Protein AF-A0A0T0MHV4-F1 (afdb_monomer_lite)

Foldseek 3Di:
DDDDDDDDDPPPPPPDPPPPPPVPPPLDQDVVLLVVLCVVCPVPALVRLVVQLVVLVVQLVVCVVVVPVVSNSSSSSSNVSSVVVSVVNVCVVPPDDD

Radius of gyration: 22.2 Å; chains: 1; bounding box: 45×22×75 Å

Structure (mmCIF, N/CA/C/O backbone):
data_AF-A0A0T0MHV4-F1
#
_entry.id   AF-A0A0T0MHV4-F1
#
loop_
_atom_site.group_PDB
_atom_site.id
_atom_site.type_symbol
_atom_site.label_atom_id
_atom_site.label_alt_id
_atom_site.label_comp_id
_atom_site.label_asym_id
_atom_site.label_entity_id
_atom_site.label_seq_id
_atom_site.pdbx_PDB_ins_code
_atom_site.Cartn_x
_atom_site.Cartn_y
_atom_site.Cartn_z
_atom_site.occupancy
_atom_site.B_iso_or_equiv
_atom_site.auth_seq_id
_atom_site.auth_comp_id
_atom_site.auth_asym_id
_atom_site.auth_atom_id
_atom_site.pdbx_PDB_model_num
ATOM 1 N N . MET A 1 1 ? -37.075 -7.718 -62.338 1.00 32.09 1 MET A N 1
ATOM 2 C CA . MET A 1 1 ? -37.430 -8.863 -61.470 1.00 32.09 1 MET A CA 1
ATOM 3 C C . MET A 1 1 ? -36.102 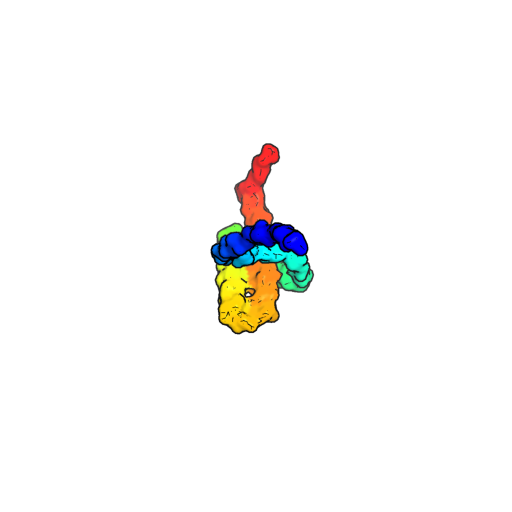-9.392 -60.934 1.00 32.09 1 MET A C 1
ATOM 5 O O . MET A 1 1 ? -35.370 -9.948 -61.729 1.00 32.09 1 MET A O 1
ATOM 9 N N . TRP A 1 2 ? -35.612 -9.106 -59.726 1.00 31.92 2 TRP A N 1
ATOM 10 C CA . TRP A 1 2 ? -36.201 -8.718 -58.436 1.00 31.92 2 TRP A CA 1
ATOM 11 C C . TRP A 1 2 ? -35.464 -7.529 -57.781 1.00 31.92 2 TRP A C 1
ATOM 13 O O . TRP A 1 2 ? -34.386 -7.140 -58.213 1.00 31.92 2 TRP A O 1
ATOM 23 N N . VAL A 1 3 ? -36.122 -6.955 -56.774 1.00 33.97 3 VAL A N 1
ATOM 24 C CA . VAL A 1 3 ? -35.809 -5.762 -55.964 1.00 33.97 3 VAL A CA 1
ATOM 25 C C . VAL A 1 3 ? -35.335 -6.212 -54.559 1.00 33.97 3 VAL A C 1
ATOM 27 O O . VAL A 1 3 ? -35.566 -7.370 -54.214 1.00 33.97 3 VAL A O 1
ATOM 30 N N . VAL A 1 4 ? -34.851 -5.256 -53.737 1.00 39.56 4 VAL A N 1
ATOM 31 C CA . VAL A 1 4 ? -34.788 -5.228 -52.240 1.00 39.56 4 VAL A CA 1
ATOM 32 C C . VAL A 1 4 ? -33.414 -5.655 -51.658 1.00 39.56 4 VAL A C 1
ATOM 34 O O . VAL A 1 4 ? -32.849 -6.628 -52.129 1.00 39.56 4 VAL A O 1
ATOM 37 N N . ALA A 1 5 ? -32.769 -5.006 -50.670 1.00 37.47 5 ALA A N 1
ATOM 38 C CA . ALA A 1 5 ? -33.144 -3.969 -49.693 1.00 37.47 5 ALA A CA 1
ATOM 39 C C . ALA A 1 5 ? -31.924 -3.136 -49.241 1.00 37.47 5 ALA A C 1
ATOM 41 O O . ALA A 1 5 ? -30.819 -3.656 -49.107 1.00 37.47 5 ALA A O 1
ATOM 42 N N . SER A 1 6 ? -32.185 -1.881 -48.875 1.00 39.81 6 SER A N 1
ATOM 43 C CA . SER A 1 6 ? -31.395 -1.104 -47.914 1.00 39.81 6 SER A CA 1
ATOM 44 C C . SER A 1 6 ? -31.568 -1.655 -46.492 1.00 39.81 6 SER A C 1
ATOM 46 O O . SER A 1 6 ? -32.696 -1.967 -46.119 1.00 39.81 6 SER A O 1
ATOM 48 N N . SER A 1 7 ? -30.518 -1.652 -45.662 1.00 38.81 7 SER A N 1
ATOM 49 C CA . SER A 1 7 ? -30.673 -1.370 -44.225 1.00 38.81 7 SER A CA 1
ATOM 50 C C . SER A 1 7 ? -29.349 -0.984 -43.549 1.00 38.81 7 SER A C 1
ATOM 52 O O . SER A 1 7 ? -28.408 -1.764 -43.505 1.00 38.81 7 SER A O 1
ATOM 54 N N . MET A 1 8 ? -29.327 0.266 -43.081 1.00 41.16 8 MET A N 1
ATOM 55 C CA . MET A 1 8 ? -28.845 0.770 -41.788 1.00 41.16 8 MET A CA 1
ATOM 56 C C . MET A 1 8 ? -27.591 0.163 -41.136 1.00 41.16 8 MET A C 1
ATOM 58 O O . MET A 1 8 ? -27.581 -0.970 -40.673 1.00 41.16 8 MET A O 1
ATOM 62 N N . GLY A 1 9 ? -26.615 1.043 -40.915 1.00 35.50 9 GLY A N 1
ATOM 63 C CA . GLY A 1 9 ? -25.568 0.900 -39.911 1.00 35.50 9 GLY A CA 1
ATOM 64 C C . GLY A 1 9 ? -24.997 2.273 -39.581 1.00 35.50 9 GLY A C 1
ATOM 65 O O . GLY A 1 9 ? -23.943 2.649 -40.075 1.00 35.50 9 GLY A O 1
ATOM 66 N N . THR A 1 10 ? -25.740 3.073 -38.817 1.00 41.97 10 THR A N 1
ATOM 67 C CA . THR A 1 10 ? -25.210 4.274 -38.163 1.00 41.97 10 THR A CA 1
ATOM 68 C C . THR A 1 10 ? -24.177 3.834 -37.131 1.00 41.97 10 THR A C 1
ATOM 70 O O . THR A 1 10 ? -24.535 3.416 -36.030 1.00 41.97 10 THR A O 1
ATOM 73 N N . GLU A 1 11 ? -22.902 3.898 -37.498 1.00 42.94 11 GLU A N 1
ATOM 74 C CA . GLU A 1 11 ? -21.781 3.685 -36.587 1.00 42.94 11 GLU A CA 1
ATOM 75 C C . GLU A 1 11 ? -21.677 4.884 -35.636 1.00 42.94 11 GLU A C 1
ATOM 77 O O . GLU A 1 11 ? -20.975 5.865 -35.879 1.00 42.94 11 GLU A O 1
ATOM 82 N N . ASN A 1 12 ? -22.427 4.809 -34.537 1.00 39.16 12 ASN A N 1
ATOM 83 C CA . ASN A 1 12 ? -22.191 5.634 -33.363 1.00 39.16 12 ASN A CA 1
ATOM 84 C C . ASN A 1 12 ? -20.810 5.272 -32.804 1.00 39.16 12 ASN A C 1
ATOM 86 O O . ASN A 1 12 ? -20.649 4.277 -32.101 1.00 39.16 12 ASN A O 1
ATOM 90 N N . TRP A 1 13 ? -19.814 6.102 -33.103 1.00 38.91 13 TRP A N 1
ATOM 91 C CA . TRP A 1 13 ? -18.544 6.136 -32.386 1.00 38.91 13 TRP A CA 1
ATOM 92 C C . TRP A 1 13 ? -18.790 6.598 -30.942 1.00 38.91 13 TRP A C 1
ATOM 94 O O . TRP A 1 13 ? -18.625 7.770 -30.604 1.00 38.91 13 TRP A O 1
ATOM 104 N N . THR A 1 14 ? -19.177 5.675 -30.062 1.00 44.94 14 THR A N 1
ATOM 105 C CA . THR A 1 14 ? -19.030 5.843 -28.612 1.00 44.94 14 THR A CA 1
ATOM 106 C C . THR A 1 14 ? -17.557 5.675 -28.268 1.00 44.94 14 THR A C 1
ATOM 108 O O . THR A 1 14 ? -17.071 4.603 -27.922 1.00 44.94 14 THR A O 1
ATOM 111 N N . LYS A 1 15 ? -16.829 6.771 -28.455 1.00 43.78 15 LYS A N 1
ATOM 112 C CA . LYS A 1 15 ? -15.416 6.927 -28.144 1.00 43.78 15 LYS A CA 1
ATOM 113 C C . LYS A 1 15 ? -15.210 6.859 -26.623 1.00 43.78 15 LYS A C 1
ATOM 115 O O . LYS A 1 15 ? -15.563 7.797 -25.920 1.00 43.78 15 LYS A O 1
ATOM 120 N N . GLY A 1 16 ? -14.606 5.763 -26.161 1.00 43.53 16 GLY A N 1
ATOM 121 C CA . GLY A 1 16 ? -13.666 5.736 -25.034 1.00 43.53 16 GLY A CA 1
ATOM 122 C C . GLY A 1 16 ? -14.224 5.984 -23.632 1.00 43.53 16 GLY A C 1
ATOM 123 O O . GLY A 1 16 ? -13.882 6.988 -23.017 1.00 43.53 16 GLY A O 1
ATOM 124 N N . VAL A 1 17 ? -14.996 5.035 -23.094 1.00 44.03 17 VAL A N 1
ATOM 125 C CA . VAL A 1 17 ? -15.225 4.911 -21.633 1.00 44.03 17 VAL A CA 1
ATOM 126 C C . VAL A 1 17 ? -14.649 3.589 -21.087 1.00 44.03 17 VAL A C 1
ATOM 128 O O . VAL A 1 17 ? -14.839 3.243 -19.930 1.00 44.03 17 VAL A O 1
ATOM 131 N N . GLU A 1 18 ? -13.892 2.847 -21.898 1.00 44.00 18 GLU A N 1
ATOM 132 C CA . GLU A 1 18 ? -13.357 1.528 -21.522 1.00 44.00 18 GLU A CA 1
ATOM 133 C C . GLU A 1 18 ? -11.990 1.575 -20.824 1.00 44.00 18 GLU A C 1
ATOM 135 O O . GLU A 1 18 ? -11.414 0.529 -20.561 1.00 44.00 18 GLU A O 1
ATOM 140 N N . ASP A 1 19 ? -11.496 2.756 -20.443 1.00 45.69 19 ASP A N 1
ATOM 141 C CA . ASP A 1 19 ? -10.305 2.871 -19.584 1.00 45.69 19 ASP A CA 1
ATOM 142 C C . ASP A 1 19 ? -10.690 2.993 -18.100 1.00 45.69 19 ASP A C 1
ATOM 144 O O . ASP A 1 19 ? -10.086 3.709 -17.303 1.00 45.69 19 ASP A O 1
ATOM 148 N N . MET A 1 20 ? -11.761 2.295 -17.714 1.00 37.62 20 MET A N 1
ATOM 149 C CA . MET A 1 20 ? -12.000 1.957 -16.321 1.00 37.62 20 MET A CA 1
ATOM 150 C C . MET A 1 20 ? -11.123 0.740 -16.045 1.00 37.62 20 MET A C 1
ATOM 152 O O . MET A 1 20 ? -11.578 -0.395 -16.170 1.00 37.62 20 MET A O 1
ATOM 156 N N . THR A 1 21 ? -9.842 0.967 -15.732 1.00 45.66 21 THR A N 1
ATOM 157 C CA . THR A 1 21 ? -8.956 -0.101 -15.262 1.00 45.66 21 THR A CA 1
ATOM 158 C C . THR A 1 21 ? -9.467 -0.561 -13.900 1.00 45.66 21 THR A C 1
ATOM 160 O O . THR A 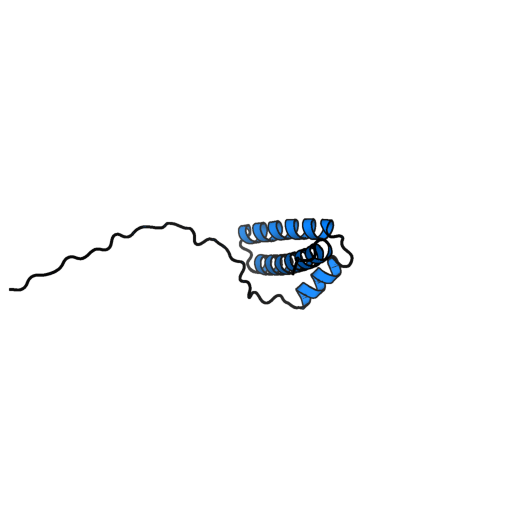1 21 ? -8.985 -0.133 -12.852 1.00 45.66 21 THR A O 1
ATOM 163 N N . VAL A 1 22 ? -10.499 -1.404 -13.914 1.00 51.38 22 VAL A N 1
ATOM 164 C CA . VAL A 1 22 ? -10.781 -2.341 -12.840 1.00 51.38 22 VAL A CA 1
ATOM 165 C C . VAL A 1 22 ? -9.495 -3.138 -12.742 1.00 51.38 22 VAL A C 1
ATOM 167 O O . VAL A 1 22 ? -9.219 -3.968 -13.606 1.00 51.38 22 VAL A O 1
ATOM 170 N N . VAL A 1 23 ? -8.644 -2.793 -11.773 1.00 51.88 23 VAL A N 1
ATOM 171 C CA . VAL A 1 23 ? -7.541 -3.665 -11.382 1.00 51.88 23 VAL A CA 1
ATOM 172 C C . VAL A 1 23 ? -8.202 -5.013 -11.166 1.00 51.88 23 VAL A C 1
ATOM 174 O O . VAL A 1 23 ? -9.111 -5.118 -10.339 1.00 51.88 23 VAL A O 1
ATOM 177 N N . ASP A 1 24 ? -7.856 -5.965 -12.030 1.00 49.41 24 ASP A N 1
ATOM 178 C CA . ASP A 1 24 ? -8.484 -7.271 -12.080 1.00 49.41 24 ASP A CA 1
ATOM 179 C C . ASP A 1 24 ? -8.522 -7.823 -10.656 1.00 49.41 24 ASP A C 1
ATOM 181 O O . ASP A 1 24 ? -7.485 -8.059 -10.031 1.00 49.41 24 ASP A O 1
ATOM 185 N N . GLN A 1 25 ? -9.733 -7.964 -10.114 1.00 51.81 25 GLN A N 1
ATOM 186 C CA . GLN A 1 25 ? -9.959 -8.419 -8.741 1.00 51.81 25 GLN A CA 1
ATOM 187 C C . GLN A 1 25 ? -9.475 -9.871 -8.545 1.00 51.81 25 GLN A C 1
ATOM 189 O O . GLN A 1 25 ? -9.508 -10.390 -7.430 1.00 51.81 25 GLN A O 1
ATOM 194 N N . HIS A 1 26 ? -9.004 -10.516 -9.620 1.00 51.81 26 HIS A N 1
ATOM 195 C CA . HIS A 1 26 ? -8.429 -11.853 -9.649 1.00 51.81 26 HIS A CA 1
ATOM 196 C C . HIS A 1 26 ? -6.908 -11.899 -9.869 1.00 51.81 26 HIS A C 1
ATOM 198 O O . HIS A 1 26 ? -6.372 -12.990 -10.079 1.00 51.81 26 HIS A O 1
ATOM 204 N N . HIS A 1 27 ? -6.187 -10.775 -9.768 1.00 66.94 27 HIS A N 1
ATOM 205 C CA . HIS A 1 27 ? -4.722 -10.809 -9.760 1.00 66.94 27 HIS A CA 1
ATOM 206 C C . HIS A 1 27 ? -4.212 -11.602 -8.547 1.00 66.94 27 HIS A C 1
ATOM 208 O O . HIS A 1 27 ? -4.456 -11.253 -7.388 1.00 66.94 27 HIS A O 1
ATOM 214 N N . ARG A 1 28 ? -3.530 -12.723 -8.807 1.00 79.81 28 ARG A N 1
ATOM 215 C CA . ARG A 1 28 ? -2.987 -13.586 -7.757 1.00 79.81 28 ARG A CA 1
ATOM 216 C C . ARG A 1 28 ? -1.699 -12.966 -7.227 1.00 79.81 28 ARG A C 1
ATOM 218 O O . ARG A 1 28 ? -0.648 -13.117 -7.836 1.00 79.81 28 ARG A O 1
ATOM 225 N N . ILE A 1 29 ? -1.797 -12.339 -6.061 1.00 85.12 29 ILE A N 1
ATOM 226 C CA . ILE A 1 29 ? -0.646 -11.778 -5.353 1.00 85.12 29 ILE A CA 1
ATOM 227 C C . ILE A 1 29 ? 0.294 -12.910 -4.930 1.00 85.12 29 ILE A C 1
ATOM 229 O O . ILE A 1 29 ? -0.133 -13.886 -4.299 1.00 85.12 29 ILE A O 1
ATOM 233 N N . GLU A 1 30 ? 1.579 -12.767 -5.250 1.00 86.25 30 GLU A N 1
ATOM 234 C CA . GLU A 1 30 ? 2.609 -13.695 -4.787 1.00 86.25 30 GLU A CA 1
ATOM 235 C C . GLU A 1 30 ? 2.664 -13.713 -3.243 1.00 86.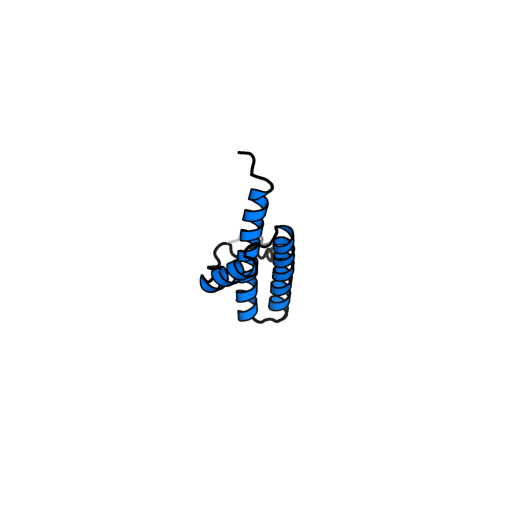25 30 GLU A C 1
ATOM 237 O O . GLU A 1 30 ? 2.798 -12.652 -2.616 1.00 86.25 30 GLU A O 1
ATOM 242 N N . PRO A 1 31 ? 2.588 -14.890 -2.586 1.00 87.62 31 PRO A N 1
ATOM 243 C CA . PRO A 1 31 ? 2.569 -14.982 -1.124 1.00 87.62 31 PRO A CA 1
ATOM 244 C C . PRO A 1 31 ? 3.785 -14.335 -0.452 1.00 87.62 31 PRO A C 1
ATOM 246 O O . PRO A 1 31 ? 3.683 -13.813 0.660 1.00 87.62 31 PRO A O 1
ATOM 249 N N . GLU A 1 32 ? 4.938 -14.354 -1.123 1.00 90.19 32 GLU A N 1
ATOM 250 C CA . GLU A 1 32 ? 6.160 -13.713 -0.641 1.00 90.19 32 GLU A CA 1
ATOM 251 C C . GLU A 1 32 ? 6.028 -12.187 -0.609 1.00 90.19 32 GLU A C 1
ATOM 253 O O . GLU A 1 32 ? 6.403 -11.567 0.394 1.00 90.19 32 GLU A O 1
ATOM 258 N N . THR A 1 33 ? 5.423 -11.595 -1.645 1.00 90.50 33 THR A N 1
ATOM 259 C CA . THR A 1 33 ? 5.132 -10.157 -1.721 1.00 90.50 33 THR A CA 1
ATOM 260 C C . THR A 1 33 ? 4.165 -9.748 -0.617 1.00 90.50 33 THR A C 1
ATOM 262 O O . THR A 1 33 ? 4.418 -8.784 0.109 1.00 90.50 33 THR A O 1
ATOM 265 N N . GLU A 1 34 ? 3.097 -10.521 -0.407 1.00 93.00 34 GLU A N 1
ATOM 266 C CA . GLU A 1 34 ? 2.173 -10.277 0.699 1.00 93.00 34 GLU A CA 1
ATOM 267 C C . GLU A 1 34 ? 2.886 -10.341 2.058 1.00 93.00 34 GLU A C 1
ATOM 269 O O . GLU A 1 34 ? 2.735 -9.438 2.889 1.00 93.00 34 GLU A O 1
ATOM 274 N N . ALA A 1 35 ? 3.682 -11.387 2.295 1.00 94.69 35 ALA A N 1
ATOM 275 C CA . ALA A 1 35 ? 4.406 -11.556 3.548 1.00 94.69 35 ALA 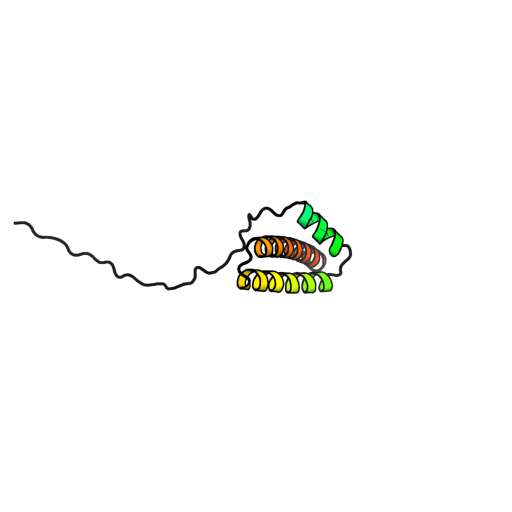A CA 1
ATOM 276 C C . ALA A 1 35 ? 5.404 -10.414 3.787 1.00 94.69 35 ALA A C 1
ATOM 278 O O . ALA A 1 35 ? 5.553 -9.954 4.921 1.00 94.69 35 ALA A O 1
ATOM 279 N N . GLN A 1 36 ? 6.076 -9.939 2.738 1.00 96.31 36 GLN A N 1
ATOM 280 C CA . GLN A 1 36 ? 6.970 -8.792 2.813 1.00 96.31 36 GLN A CA 1
ATOM 281 C C . GLN A 1 36 ? 6.219 -7.519 3.206 1.00 96.31 36 GLN A C 1
ATOM 283 O O . GLN A 1 36 ? 6.584 -6.895 4.204 1.00 96.31 36 GLN A O 1
ATOM 288 N N . VAL A 1 37 ? 5.154 -7.161 2.483 1.00 96.19 37 VAL A N 1
ATOM 289 C CA . VAL A 1 37 ? 4.376 -5.946 2.770 1.00 96.19 37 VAL A CA 1
ATOM 290 C C . VAL A 1 37 ? 3.817 -5.993 4.191 1.00 96.19 37 VAL A C 1
ATOM 292 O O . VAL A 1 37 ? 3.958 -5.024 4.936 1.00 96.19 37 VAL A O 1
ATOM 295 N N . ARG A 1 38 ? 3.271 -7.139 4.623 1.00 96.31 38 ARG A N 1
ATOM 296 C CA . ARG A 1 38 ? 2.778 -7.325 5.999 1.00 96.31 38 ARG A CA 1
ATOM 297 C C . ARG A 1 38 ? 3.864 -7.110 7.054 1.00 96.31 38 ARG A C 1
ATOM 299 O O . ARG A 1 38 ? 3.565 -6.530 8.095 1.00 96.31 38 ARG A O 1
ATOM 306 N N . ARG A 1 39 ? 5.104 -7.557 6.813 1.00 97.44 39 ARG A N 1
ATOM 307 C CA . ARG A 1 39 ? 6.234 -7.303 7.727 1.00 97.44 39 ARG A CA 1
ATOM 308 C C . ARG A 1 39 ? 6.604 -5.822 7.776 1.00 97.44 39 ARG A C 1
ATOM 310 O O . ARG A 1 39 ? 6.850 -5.310 8.862 1.00 97.44 39 ARG A O 1
ATOM 317 N N . GLU A 1 40 ? 6.624 -5.138 6.634 1.00 96.88 40 GLU A N 1
ATOM 318 C CA . GLU A 1 40 ? 6.987 -3.715 6.547 1.00 96.88 40 GLU A CA 1
ATOM 319 C C . GLU A 1 40 ? 6.014 -2.805 7.307 1.00 96.88 40 GLU A C 1
ATOM 321 O O . GLU A 1 40 ? 6.438 -1.843 7.946 1.00 96.88 40 GLU A O 1
ATOM 326 N N . VAL A 1 41 ? 4.714 -3.111 7.259 1.00 96.62 41 VAL A N 1
ATOM 327 C CA . VAL A 1 41 ? 3.670 -2.313 7.926 1.00 96.62 41 VAL A CA 1
ATOM 328 C C . VAL A 1 41 ? 3.191 -2.923 9.245 1.00 96.62 41 VAL A C 1
ATOM 330 O O . VAL A 1 41 ? 2.175 -2.497 9.798 1.00 96.62 41 VAL A O 1
ATOM 333 N N . ALA A 1 42 ? 3.911 -3.912 9.780 1.00 95.88 42 ALA A N 1
ATOM 334 C CA . ALA A 1 42 ? 3.571 -4.536 11.051 1.00 95.88 42 ALA A CA 1
ATOM 335 C C . ALA A 1 42 ? 3.530 -3.485 12.175 1.00 95.88 42 ALA A C 1
ATOM 337 O O . ALA A 1 42 ? 4.496 -2.763 12.419 1.00 95.88 42 ALA A O 1
ATOM 338 N N . GLY A 1 43 ? 2.387 -3.378 12.859 1.00 94.31 43 GLY A N 1
ATOM 339 C CA . GLY A 1 43 ? 2.181 -2.382 13.916 1.00 94.31 43 GLY A CA 1
ATOM 340 C C . GLY A 1 43 ? 2.044 -0.934 13.422 1.00 94.31 43 GLY A C 1
ATOM 341 O O . GLY A 1 43 ? 2.054 -0.012 14.239 1.00 94.31 43 GLY A O 1
ATOM 342 N N . ALA A 1 44 ? 1.908 -0.702 12.112 1.00 96.69 44 ALA A N 1
ATOM 343 C CA . ALA A 1 44 ? 1.622 0.624 11.580 1.00 96.69 44 ALA A CA 1
ATOM 344 C C . ALA A 1 44 ? 0.251 1.126 12.064 1.00 96.69 44 ALA A C 1
ATOM 346 O O . ALA A 1 44 ? -0.719 0.373 12.153 1.00 96.69 44 ALA A O 1
ATOM 347 N N . SER A 1 45 ? 0.163 2.426 12.355 1.00 97.12 45 SER A N 1
ATOM 348 C CA . SER A 1 45 ? -1.126 3.070 12.602 1.00 97.12 45 SER A CA 1
ATOM 349 C C . SER A 1 45 ? -1.940 3.154 11.310 1.00 97.12 45 SER A C 1
ATOM 351 O O . SER A 1 45 ? -1.377 3.152 10.213 1.00 97.12 45 SER A O 1
ATOM 353 N N . TRP A 1 46 ? -3.260 3.321 11.436 1.00 96.81 46 TRP A N 1
ATOM 354 C CA . TRP A 1 46 ? -4.149 3.528 10.287 1.00 96.81 46 TRP A CA 1
ATOM 355 C C . TRP A 1 46 ? -3.661 4.654 9.361 1.00 96.81 46 TRP A C 1
ATOM 357 O O . TRP A 1 46 ? -3.594 4.477 8.151 1.00 96.81 46 TRP A O 1
ATOM 367 N N . PHE A 1 47 ? -3.210 5.780 9.926 1.00 97.56 47 PHE A N 1
ATOM 368 C CA . PHE A 1 47 ? -2.696 6.903 9.136 1.00 97.56 47 PHE A CA 1
ATOM 369 C C . PHE A 1 47 ? -1.434 6.538 8.338 1.00 97.56 47 PHE A C 1
ATOM 371 O O . PHE A 1 47 ? -1.290 6.934 7.185 1.00 97.56 47 PHE A O 1
ATOM 378 N N . LYS A 1 48 ? -0.522 5.752 8.930 1.00 97.88 48 LYS A N 1
ATOM 379 C CA . LYS A 1 48 ? 0.674 5.270 8.223 1.00 97.88 48 LYS A CA 1
ATOM 380 C C . LYS A 1 48 ? 0.314 4.297 7.101 1.00 97.88 48 LYS A C 1
ATOM 382 O O . LYS A 1 48 ? 0.944 4.361 6.051 1.00 97.88 48 LYS A O 1
ATOM 387 N N . LEU A 1 49 ? -0.689 3.439 7.305 1.00 97.44 49 LEU A N 1
ATOM 388 C CA . LEU A 1 49 ? -1.217 2.570 6.250 1.00 97.44 49 LEU A CA 1
ATOM 389 C C . LEU A 1 49 ? -1.804 3.400 5.105 1.00 97.44 49 LEU A C 1
ATOM 391 O O . LEU A 1 49 ? -1.396 3.206 3.970 1.00 97.44 49 LEU A O 1
ATOM 395 N N . ALA A 1 50 ? -2.656 4.386 5.399 1.00 97.62 50 ALA A N 1
ATOM 396 C CA . ALA A 1 50 ? -3.248 5.259 4.383 1.00 97.62 50 ALA A CA 1
ATOM 397 C C . ALA A 1 50 ? -2.185 6.008 3.558 1.00 97.62 50 ALA A C 1
ATOM 399 O O . ALA A 1 50 ? -2.260 6.048 2.330 1.00 97.62 50 ALA A O 1
ATOM 400 N N . ALA A 1 51 ? -1.156 6.550 4.219 1.00 98.00 51 ALA A N 1
ATOM 401 C CA . ALA A 1 51 ? -0.038 7.200 3.539 1.00 98.00 51 ALA A CA 1
ATOM 402 C C . ALA A 1 51 ? 0.757 6.221 2.653 1.00 98.00 51 ALA A C 1
ATOM 404 O O . ALA A 1 51 ? 1.137 6.570 1.536 1.00 98.00 51 ALA A O 1
ATOM 405 N N . ALA A 1 52 ? 0.989 4.991 3.124 1.00 97.75 52 ALA A N 1
ATOM 406 C CA . ALA A 1 52 ? 1.666 3.958 2.344 1.00 97.75 52 ALA A CA 1
ATOM 407 C C . ALA A 1 52 ? 0.841 3.522 1.122 1.00 97.75 52 ALA A C 1
ATOM 409 O O . ALA A 1 52 ? 1.411 3.382 0.043 1.00 97.75 52 ALA A O 1
ATOM 410 N N . THR A 1 53 ? -0.478 3.364 1.264 1.00 97.75 53 THR A N 1
ATOM 411 C CA . THR A 1 53 ? -1.389 3.054 0.152 1.00 97.75 53 THR A CA 1
ATOM 412 C C . THR A 1 53 ? -1.380 4.171 -0.890 1.00 97.75 53 THR A C 1
ATOM 414 O O . THR A 1 53 ? -1.176 3.898 -2.069 1.00 97.75 53 THR A O 1
ATOM 417 N N . SER A 1 54 ? -1.491 5.436 -0.464 1.00 97.56 54 SER A N 1
ATOM 418 C CA . SER A 1 54 ? -1.413 6.586 -1.377 1.00 97.56 54 SER A CA 1
ATOM 419 C C . SER A 1 54 ? -0.082 6.633 -2.129 1.00 97.56 54 SER A C 1
ATOM 421 O O . SER A 1 54 ? -0.068 6.889 -3.330 1.00 97.56 54 SER A O 1
ATOM 423 N N . LYS A 1 55 ? 1.038 6.344 -1.454 1.00 97.75 55 LYS A N 1
ATOM 424 C CA . LYS A 1 55 ? 2.340 6.233 -2.116 1.00 97.75 55 LYS A CA 1
ATOM 425 C C . LYS A 1 55 ? 2.362 5.093 -3.139 1.00 97.75 55 LYS A C 1
ATOM 427 O O . LYS A 1 55 ? 2.821 5.307 -4.253 1.00 97.75 55 LYS A O 1
ATOM 432 N N . ALA A 1 56 ? 1.863 3.912 -2.779 1.00 96.69 56 ALA A N 1
ATOM 433 C CA . ALA A 1 56 ? 1.846 2.761 -3.677 1.00 96.69 56 ALA A CA 1
ATOM 434 C C . ALA A 1 56 ? 0.991 3.010 -4.930 1.00 96.69 56 ALA A C 1
ATOM 436 O O . ALA A 1 56 ? 1.358 2.551 -6.006 1.00 96.69 56 ALA A O 1
ATOM 437 N N . HIS A 1 57 ? -0.092 3.785 -4.821 1.00 94.94 57 HIS A N 1
ATOM 438 C CA . HIS A 1 57 ? -0.875 4.211 -5.983 1.00 94.94 57 HIS A CA 1
ATOM 439 C C . HIS A 1 57 ? -0.034 5.054 -6.953 1.00 94.94 57 HIS A C 1
ATOM 441 O O . HIS A 1 57 ? -0.058 4.831 -8.160 1.00 94.94 57 HIS A O 1
ATOM 447 N N . HIS A 1 58 ? 0.758 5.999 -6.437 1.00 96.06 58 HIS A N 1
ATOM 448 C CA . HIS A 1 58 ? 1.681 6.769 -7.276 1.00 96.06 58 HIS A CA 1
ATOM 449 C C . HIS A 1 58 ? 2.772 5.892 -7.892 1.00 96.06 58 HIS A C 1
ATOM 451 O O . HIS A 1 58 ? 3.092 6.067 -9.063 1.00 96.06 58 HIS A O 1
ATOM 457 N N . ASP A 1 59 ? 3.296 4.919 -7.141 1.00 95.81 59 ASP A N 1
ATOM 458 C CA . ASP A 1 59 ? 4.290 3.979 -7.660 1.00 95.81 59 ASP A CA 1
ATOM 459 C C . ASP A 1 59 ? 3.704 3.140 -8.836 1.00 95.81 59 ASP A C 1
ATOM 461 O O . ASP A 1 59 ? 4.415 2.862 -9.803 1.00 95.81 59 ASP A O 1
ATOM 465 N N . VAL A 1 60 ? 2.402 2.797 -8.815 1.00 95.69 60 VAL A N 1
ATOM 466 C CA . VAL A 1 60 ? 1.685 2.161 -9.950 1.00 95.69 60 VAL A CA 1
ATOM 467 C C . VAL A 1 60 ? 1.601 3.098 -11.156 1.00 95.69 60 VAL A C 1
ATOM 469 O O . VAL A 1 60 ? 1.911 2.687 -12.278 1.00 95.69 60 VAL A O 1
ATOM 472 N N . ASP A 1 61 ? 1.193 4.351 -10.940 1.00 95.12 61 ASP A N 1
ATOM 473 C CA . ASP A 1 61 ? 1.092 5.347 -12.011 1.00 95.12 61 ASP A CA 1
ATOM 474 C C . ASP A 1 61 ? 2.451 5.587 -12.685 1.00 95.12 61 ASP A C 1
ATOM 476 O O . ASP A 1 61 ? 2.542 5.678 -13.912 1.00 95.12 61 ASP A O 1
ATOM 480 N N . ASP A 1 62 ? 3.515 5.672 -11.888 1.00 95.38 62 ASP A N 1
ATOM 481 C CA . ASP A 1 62 ? 4.875 5.886 -12.370 1.00 95.38 62 ASP A CA 1
ATOM 482 C C . ASP A 1 62 ? 5.388 4.676 -13.163 1.00 95.38 62 ASP A C 1
ATOM 484 O O . ASP A 1 62 ? 5.926 4.857 -14.258 1.00 95.38 62 ASP A O 1
ATOM 488 N N . ALA A 1 63 ? 5.155 3.447 -12.685 1.00 94.31 63 ALA A N 1
ATOM 489 C CA . ALA A 1 63 ? 5.516 2.230 -13.415 1.00 94.31 63 ALA A CA 1
ATOM 490 C C . ALA A 1 63 ? 4.783 2.127 -14.764 1.00 94.31 63 ALA A C 1
ATOM 492 O O . ALA A 1 63 ? 5.393 1.810 -15.787 1.00 94.31 63 ALA A O 1
ATOM 493 N N . ARG A 1 64 ? 3.492 2.487 -14.794 1.00 93.19 64 ARG A N 1
ATOM 494 C CA . ARG A 1 64 ? 2.686 2.512 -16.023 1.00 93.19 64 ARG A CA 1
ATOM 495 C C . ARG A 1 64 ? 3.233 3.510 -17.047 1.00 93.19 64 ARG A C 1
ATOM 497 O O . ARG A 1 64 ? 3.307 3.184 -18.228 1.00 93.19 64 ARG A O 1
ATOM 504 N N . ARG A 1 65 ? 3.646 4.707 -16.609 1.00 95.31 65 ARG A N 1
ATOM 505 C CA . ARG A 1 65 ? 4.290 5.708 -17.486 1.00 95.31 65 ARG A CA 1
ATOM 506 C C . ARG A 1 65 ? 5.691 5.289 -17.933 1.00 95.31 65 ARG A C 1
ATOM 508 O O . ARG A 1 65 ? 6.131 5.697 -19.003 1.00 95.31 65 ARG A O 1
ATOM 515 N N . GLY A 1 66 ? 6.387 4.505 -17.113 1.00 94.38 66 GLY A N 1
ATOM 516 C CA . GLY A 1 66 ? 7.698 3.944 -17.427 1.00 94.38 66 GLY A CA 1
ATOM 517 C C . GLY A 1 66 ? 7.667 2.794 -18.436 1.00 94.38 66 GLY A C 1
ATOM 518 O O . GLY A 1 66 ? 8.727 2.431 -18.934 1.00 94.38 66 GLY A O 1
ATOM 519 N N . HIS A 1 67 ? 6.482 2.251 -18.753 1.00 92.06 67 HIS A N 1
ATOM 520 C CA . HIS A 1 67 ? 6.304 1.080 -19.620 1.00 92.06 67 HIS A CA 1
ATOM 521 C C . HIS A 1 67 ? 7.147 -0.136 -19.183 1.00 92.06 67 HIS A C 1
ATOM 523 O O . HIS A 1 67 ? 7.633 -0.897 -20.018 1.00 92.06 67 HIS A O 1
ATOM 529 N N . ASP A 1 68 ? 7.340 -0.299 -17.872 1.00 91.25 68 ASP A N 1
ATOM 530 C CA . ASP A 1 68 ? 8.005 -1.458 -17.273 1.00 91.25 68 ASP A CA 1
ATOM 531 C C . ASP A 1 68 ? 6.931 -2.380 -16.686 1.00 91.25 68 ASP A C 1
ATOM 533 O O . ASP A 1 68 ? 6.412 -2.135 -15.594 1.00 91.25 68 ASP A O 1
ATOM 537 N N . ASP A 1 69 ? 6.571 -3.420 -17.440 1.00 90.06 69 ASP A N 1
ATOM 538 C CA . ASP A 1 69 ? 5.498 -4.352 -17.074 1.00 90.06 69 ASP A CA 1
ATOM 539 C C . ASP A 1 69 ? 5.812 -5.123 -15.783 1.00 90.06 69 ASP A C 1
ATOM 541 O O . ASP A 1 69 ? 4.929 -5.339 -14.948 1.00 90.06 69 ASP A O 1
ATOM 545 N N . ASP A 1 70 ? 7.078 -5.483 -15.568 1.00 90.75 70 ASP A N 1
ATOM 546 C CA . ASP A 1 70 ? 7.515 -6.187 -14.364 1.00 90.75 70 ASP A CA 1
ATOM 547 C C . ASP A 1 70 ? 7.430 -5.272 -13.133 1.00 90.75 70 ASP A C 1
ATOM 549 O O . ASP A 1 70 ? 6.994 -5.691 -12.054 1.00 90.75 70 ASP A O 1
ATOM 553 N N . ALA A 1 71 ? 7.845 -4.008 -13.267 1.00 91.38 71 ALA A N 1
ATOM 554 C CA . ALA A 1 71 ? 7.674 -3.012 -12.212 1.00 91.38 71 ALA A CA 1
ATOM 555 C C . ALA A 1 71 ? 6.199 -2.708 -11.954 1.00 91.38 71 ALA A C 1
ATOM 557 O O . ALA A 1 71 ? 5.810 -2.568 -10.793 1.00 91.38 71 ALA A O 1
ATOM 558 N N . LEU A 1 72 ? 5.379 -2.667 -13.004 1.00 93.31 72 LEU A N 1
ATOM 559 C CA . LEU A 1 72 ? 3.943 -2.463 -12.893 1.00 93.31 72 LEU A CA 1
ATOM 560 C C . LEU A 1 72 ? 3.283 -3.606 -12.115 1.00 93.31 72 LEU A C 1
ATOM 562 O O . LEU A 1 72 ? 2.526 -3.336 -11.186 1.00 93.31 72 LEU A O 1
ATOM 566 N N . CYS A 1 73 ? 3.623 -4.863 -12.410 1.00 91.81 73 CYS A N 1
ATOM 567 C CA . CYS A 1 73 ? 3.089 -6.020 -11.685 1.00 91.81 73 CYS A CA 1
ATOM 568 C C . CYS A 1 73 ? 3.441 -5.965 -10.191 1.00 91.81 73 CYS A C 1
ATOM 570 O O . CYS A 1 73 ? 2.563 -6.104 -9.340 1.00 91.81 73 CYS A O 1
ATOM 572 N N . ARG A 1 74 ? 4.703 -5.663 -9.854 1.00 91.56 74 ARG A N 1
ATOM 573 C CA . ARG A 1 74 ? 5.136 -5.515 -8.451 1.00 91.56 74 ARG A CA 1
ATOM 574 C C . ARG A 1 74 ? 4.446 -4.350 -7.738 1.00 91.56 74 ARG A C 1
ATOM 576 O O . ARG A 1 74 ? 4.122 -4.459 -6.553 1.00 91.56 74 ARG A O 1
ATOM 583 N N . ALA A 1 75 ? 4.243 -3.228 -8.429 1.00 94.12 75 ALA A N 1
ATOM 584 C CA . ALA A 1 75 ? 3.559 -2.066 -7.871 1.00 94.12 75 ALA A CA 1
ATOM 585 C C . ALA A 1 75 ? 2.076 -2.369 -7.603 1.00 94.12 75 ALA A C 1
ATOM 587 O O . ALA A 1 75 ? 1.573 -2.037 -6.527 1.00 94.12 75 ALA A O 1
ATOM 588 N N . LEU A 1 76 ? 1.406 -3.060 -8.532 1.00 94.38 76 LEU A N 1
ATOM 589 C CA . LEU A 1 76 ? 0.020 -3.508 -8.385 1.00 94.38 76 LEU A CA 1
ATOM 590 C C . LEU A 1 76 ? -0.140 -4.480 -7.212 1.00 94.38 76 LEU A C 1
ATOM 592 O O . LEU A 1 76 ? -1.012 -4.263 -6.371 1.00 94.38 76 LEU A O 1
ATOM 596 N N . ASP A 1 77 ? 0.735 -5.487 -7.097 1.00 93.94 77 ASP A N 1
ATOM 597 C CA . ASP A 1 77 ? 0.744 -6.422 -5.963 1.00 93.94 77 ASP A CA 1
ATOM 598 C C . ASP A 1 77 ? 0.832 -5.683 -4.629 1.00 93.94 77 ASP A C 1
ATOM 600 O O . ASP A 1 77 ? 0.031 -5.890 -3.714 1.00 93.94 77 ASP A O 1
ATOM 604 N N . ARG A 1 78 ? 1.814 -4.783 -4.517 1.00 95.62 78 ARG A N 1
ATOM 605 C CA . ARG A 1 78 ? 2.029 -4.004 -3.301 1.00 95.62 78 ARG A CA 1
ATOM 606 C C . ARG A 1 78 ? 0.814 -3.143 -2.968 1.00 95.62 78 ARG A C 1
ATOM 608 O O . ARG A 1 78 ? 0.411 -3.098 -1.804 1.00 95.62 78 ARG A O 1
ATOM 615 N N . HIS A 1 79 ? 0.253 -2.461 -3.964 1.00 96.75 79 HIS A N 1
ATOM 616 C CA . HIS A 1 79 ? -0.922 -1.614 -3.794 1.00 96.75 79 HIS A CA 1
ATOM 617 C C . HIS A 1 79 ? -2.117 -2.425 -3.282 1.00 96.75 79 HIS A C 1
ATOM 619 O O . HIS A 1 79 ? -2.693 -2.068 -2.256 1.00 96.75 79 HIS A O 1
ATOM 625 N N . ALA A 1 80 ? -2.411 -3.567 -3.907 1.00 95.06 80 ALA A N 1
ATOM 626 C CA . ALA A 1 80 ? -3.526 -4.430 -3.526 1.00 95.06 80 ALA A CA 1
ATOM 627 C C . ALA A 1 80 ? -3.409 -4.950 -2.080 1.00 95.06 80 ALA A C 1
ATOM 629 O O . ALA A 1 80 ? -4.387 -4.940 -1.326 1.00 95.06 80 ALA A O 1
ATOM 630 N N . VAL A 1 81 ? -2.206 -5.353 -1.641 1.00 95.81 81 VAL A N 1
ATOM 631 C CA . VAL A 1 81 ? -1.996 -5.766 -0.241 1.00 95.81 81 VAL A CA 1
ATOM 632 C C . VAL A 1 81 ? -2.249 -4.602 0.719 1.00 95.81 81 VAL A C 1
ATOM 634 O O . VAL A 1 81 ? -2.905 -4.788 1.747 1.00 95.81 81 VAL A O 1
ATOM 637 N N . LEU A 1 82 ? -1.743 -3.406 0.407 1.00 97.12 82 LEU A N 1
ATOM 638 C CA . LEU A 1 82 ? -1.913 -2.223 1.253 1.00 97.12 82 LEU A CA 1
ATOM 639 C C . LEU A 1 82 ? -3.371 -1.759 1.323 1.00 97.12 82 LEU A C 1
ATOM 641 O O . LEU A 1 82 ? -3.827 -1.401 2.408 1.00 97.12 82 LEU A O 1
ATOM 645 N N . GLU A 1 83 ? -4.118 -1.808 0.219 1.00 96.62 83 GLU A N 1
ATOM 646 C CA . GLU A 1 83 ? -5.556 -1.519 0.209 1.00 96.62 83 GLU A CA 1
ATOM 647 C C . GLU A 1 83 ? -6.330 -2.471 1.120 1.00 96.62 83 GLU A C 1
ATOM 649 O O . GLU A 1 83 ? -7.113 -2.014 1.955 1.00 96.62 83 GLU A O 1
ATOM 654 N N . ARG A 1 84 ? -6.058 -3.781 1.045 1.00 95.56 84 ARG A N 1
ATOM 655 C CA . ARG A 1 84 ? -6.715 -4.758 1.925 1.00 95.56 84 ARG A CA 1
ATOM 656 C C . ARG A 1 84 ? -6.393 -4.503 3.398 1.00 95.56 84 ARG A C 1
ATOM 658 O O . ARG A 1 84 ? -7.294 -4.493 4.232 1.00 95.56 84 ARG A O 1
ATOM 665 N N . LEU A 1 85 ? -5.126 -4.253 3.732 1.00 96.12 85 LEU A N 1
ATOM 666 C CA . LEU A 1 85 ? -4.720 -3.959 5.113 1.00 96.12 85 LEU A CA 1
ATOM 667 C C . LEU A 1 85 ? -5.321 -2.644 5.630 1.00 96.12 85 LEU A C 1
ATOM 669 O O . LEU A 1 85 ? -5.665 -2.544 6.811 1.00 96.12 85 LEU A O 1
ATOM 673 N N . LEU A 1 86 ? -5.462 -1.638 4.763 1.00 96.62 86 LEU A N 1
ATOM 674 C CA . LEU A 1 86 ? -6.123 -0.380 5.095 1.00 96.62 86 LEU A CA 1
ATOM 675 C C . LEU A 1 86 ? -7.622 -0.585 5.332 1.00 96.62 86 LEU A C 1
ATOM 677 O O . LEU A 1 86 ? -8.147 -0.038 6.302 1.00 96.62 86 LEU A O 1
ATOM 681 N N . ALA A 1 87 ? -8.297 -1.392 4.511 1.00 95.12 87 ALA A N 1
ATOM 682 C CA . ALA A 1 87 ? -9.695 -1.763 4.720 1.00 95.12 87 ALA A CA 1
ATOM 683 C C . ALA A 1 87 ? -9.877 -2.476 6.072 1.00 95.12 87 ALA A C 1
ATOM 685 O O . ALA A 1 87 ? -10.634 -1.999 6.913 1.00 95.12 87 ALA A O 1
ATOM 686 N N . GLU A 1 88 ? -9.072 -3.503 6.365 1.00 94.75 88 GLU A N 1
ATOM 687 C CA . GLU A 1 88 ? -9.081 -4.208 7.660 1.00 94.75 88 GLU A CA 1
ATOM 688 C C . GLU A 1 88 ? -8.814 -3.269 8.857 1.00 94.75 88 GLU A C 1
ATOM 690 O O . GLU A 1 88 ? -9.346 -3.440 9.957 1.00 94.75 88 GLU A O 1
ATOM 695 N N . ALA A 1 89 ? -7.930 -2.279 8.702 1.00 95.19 89 ALA A N 1
ATOM 696 C CA . ALA A 1 89 ? -7.688 -1.267 9.729 1.00 95.19 89 ALA A CA 1
ATOM 697 C C . ALA A 1 89 ? -8.867 -0.291 9.875 1.00 95.19 89 ALA A C 1
ATOM 699 O O . ALA A 1 89 ? -9.176 0.116 10.993 1.00 95.19 89 ALA A O 1
ATOM 700 N N . THR A 1 90 ? -9.525 0.058 8.771 1.00 93.94 90 THR A N 1
ATOM 701 C CA . THR A 1 90 ? -10.698 0.941 8.744 1.00 93.94 90 THR A CA 1
ATOM 702 C C . THR A 1 90 ? -11.894 0.275 9.414 1.00 93.94 90 THR A C 1
ATOM 704 O O . THR A 1 90 ? -12.500 0.890 10.288 1.00 93.94 90 THR A O 1
ATOM 707 N N . ASP A 1 91 ? -12.160 -0.998 9.121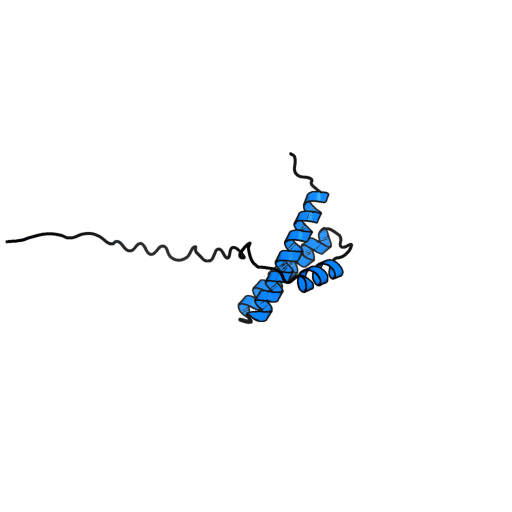 1.00 94.81 91 ASP A N 1
ATOM 708 C CA . ASP A 1 91 ? -13.243 -1.773 9.742 1.00 94.81 91 ASP A CA 1
ATOM 709 C C . ASP A 1 91 ? -13.072 -1.894 11.261 1.00 94.81 91 ASP A C 1
ATOM 711 O O . ASP A 1 91 ? -14.042 -1.869 12.016 1.00 94.81 91 ASP A O 1
ATOM 715 N N . ARG A 1 92 ? -11.828 -1.970 11.750 1.00 92.88 92 ARG A N 1
ATOM 716 C CA . ARG A 1 92 ? -11.546 -1.968 13.196 1.00 92.88 92 ARG A CA 1
ATOM 717 C C . ARG A 1 92 ? -11.854 -0.629 13.867 1.00 92.88 92 ARG A C 1
ATOM 719 O O . ARG A 1 92 ? -12.198 -0.620 15.046 1.00 92.88 92 ARG A O 1
ATOM 726 N N . LEU A 1 93 ? -11.711 0.485 13.149 1.00 91.31 93 LEU A N 1
ATOM 727 C CA . LEU A 1 93 ? -12.055 1.822 13.648 1.00 91.31 93 LEU A CA 1
ATOM 728 C C . LEU A 1 93 ? -13.557 2.105 13.534 1.00 91.31 93 LEU A C 1
ATOM 730 O O . LEU A 1 93 ? -14.138 2.745 14.411 1.00 91.31 93 LEU A O 1
ATOM 734 N N . HIS A 1 94 ? -14.179 1.620 12.461 1.00 89.75 94 HIS A N 1
ATOM 735 C CA . HIS A 1 94 ? -15.580 1.837 12.127 1.00 89.75 94 HIS A CA 1
ATOM 736 C C . HIS A 1 94 ? -16.2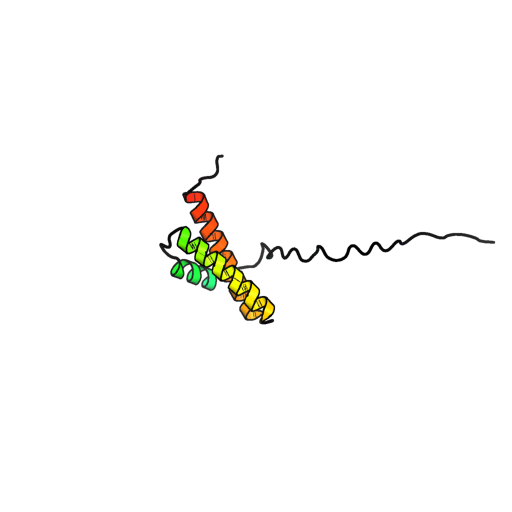35 0.513 11.716 1.00 89.75 94 HIS A C 1
ATOM 738 O O . HIS A 1 94 ? -16.414 0.268 10.523 1.00 89.75 94 HIS A O 1
ATOM 744 N N . PRO A 1 95 ? -16.616 -0.340 12.685 1.00 85.38 95 PRO A N 1
ATOM 745 C CA . PRO A 1 95 ? -17.228 -1.623 12.374 1.00 85.38 95 PRO A CA 1
ATOM 746 C C . PRO A 1 95 ? -18.500 -1.426 11.540 1.00 85.38 95 PRO A C 1
ATOM 748 O O . PRO A 1 95 ? -19.316 -0.559 11.891 1.00 85.38 95 PRO A O 1
ATOM 751 N N . PRO A 1 96 ? -18.703 -2.202 10.459 1.00 78.12 96 PRO A N 1
ATOM 752 C CA . PRO A 1 96 ? -19.920 -2.109 9.669 1.00 78.12 96 PRO A CA 1
ATOM 753 C C . PRO A 1 96 ? -21.131 -2.383 10.566 1.00 78.12 96 PRO A C 1
ATOM 755 O O . PRO A 1 96 ? -21.137 -3.313 11.376 1.00 78.12 96 PRO A O 1
ATOM 758 N N . ARG A 1 97 ? -22.158 -1.537 10.453 1.00 75.12 97 ARG A N 1
ATOM 759 C CA . ARG A 1 97 ? -23.439 -1.775 11.125 1.00 75.12 97 ARG A CA 1
ATOM 760 C C . ARG A 1 97 ? -24.129 -2.918 10.380 1.00 75.12 97 ARG A C 1
ATOM 762 O O . ARG A 1 97 ? -24.374 -2.774 9.185 1.00 75.12 97 ARG A O 1
ATOM 769 N N . GLY A 1 98 ? -24.326 -4.040 11.074 1.00 66.25 98 GLY A N 1
ATOM 770 C CA . GLY A 1 98 ? -25.025 -5.220 10.553 1.00 66.25 98 GLY A CA 1
ATOM 771 C C . GLY A 1 98 ? -26.501 -4.983 10.275 1.00 66.25 98 GLY A C 1
ATOM 772 O O . GLY A 1 98 ? -27.033 -3.937 10.718 1.00 66.25 98 GLY A O 1
#

pLDDT: mean 79.51, std 23.22, range [31.92, 98.0]

Secondary structure (DSSP, 8-state):
------------------------TT----HHHHHHHHHHTTT--HHHHHHHHHHHHHHHHHHHHHT-HHHHHHHHHHHHHHHHHHHHHHHHHS----

Sequence (98 aa):
MWVVASSMGTENWTKGVEDMTVVDQHHRIEPETEAQVRREVAGASWFKLAAATSKAHHDVDDARRGHDDDALCRALDRHAVLERLLAEATDRLHPPRG